Protein 4M1P (pdb70)

Stru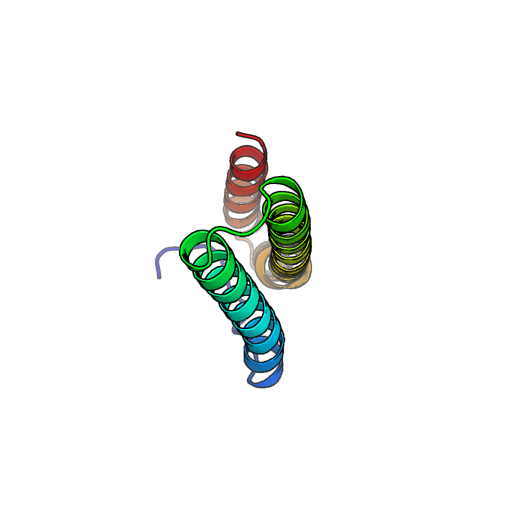cture (mmCIF, N/CA/C/O backbone):
data_4M1P
#
_entry.id   4M1P
#
_cell.length_a   89.204
_cell.length_b   89.204
_cell.length_c   57.985
_cell.angle_alpha   90.00
_cell.angle_beta   90.00
_cell.angle_gamma   120.00
#
_symmetry.space_group_name_H-M   'P 6 2 2'
#
loop_
_entity.id
_entity.type
_entity.pdbx_description
1 polymer 'Copper-sensitive operon repressor (CsoR)'
2 non-polymer 'COPPER (I) ION'
3 non-polymer 'SODIUM ION'
4 water water
#
loop_
_atom_site.group_PDB
_atom_site.id
_atom_site.type_symbol
_atom_site.label_atom_id
_atom_site.label_alt_id
_atom_site.label_comp_id
_atom_site.label_asym_id
_atom_site.label_entity_id
_atom_site.label_seq_id
_atom_site.pdbx_PDB_ins_code
_atom_site.Cartn_x
_atom_site.Cartn_y
_atom_site.Cartn_z
_atom_site.occupancy
_atom_site.B_iso_or_equiv
_atom_site.auth_seq_id
_atom_site.auth_comp_id
_atom_site.auth_asym_id
_atom_site.auth_atom_id
_atom_site.pdbx_PDB_model_num
ATOM 1 N N . VAL A 1 9 ? -26.080 65.030 77.249 1.00 123.84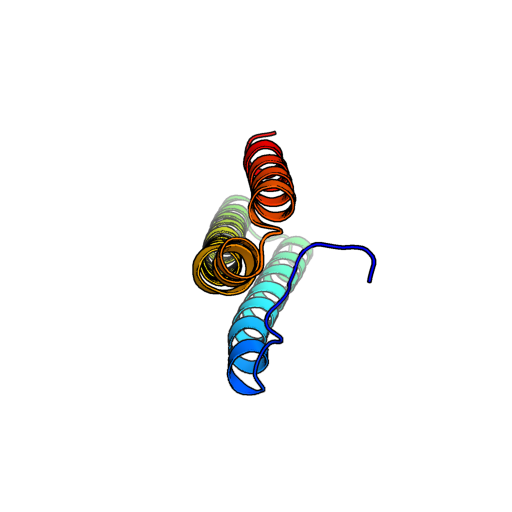 10 VAL A N 1
ATOM 2 C CA . VAL A 1 9 ? -26.862 64.768 76.045 1.00 120.07 10 VAL A CA 1
ATOM 3 C C . VAL A 1 9 ? -26.015 65.009 74.792 1.00 117.45 10 VAL A C 1
ATOM 4 O O . VAL A 1 9 ? -25.160 64.187 74.465 1.00 117.75 10 VAL A O 1
ATOM 8 N N . LEU A 1 10 ? -26.244 66.132 74.108 1.00 114.53 11 LEU A N 1
ATOM 9 C CA . LEU A 1 10 ? -25.540 66.466 72.864 1.00 110.09 11 LEU A CA 1
ATOM 10 C C . LEU A 1 10 ? -25.709 65.387 71.780 1.00 106.60 11 LEU A C 1
ATOM 11 O O . LEU A 1 10 ? -24.736 64.934 71.173 1.00 110.01 11 LEU A O 1
ATOM 16 N N . HIS A 1 11 ? -26.949 64.972 71.538 1.00 97.67 12 HIS A N 1
ATOM 17 C CA . HIS A 1 11 ? -27.217 63.960 70.517 1.00 84.20 12 HIS A CA 1
ATOM 18 C C . HIS A 1 11 ? -28.586 64.164 69.885 1.00 78.64 12 HIS A C 1
ATOM 19 O O . HIS A 1 11 ? -29.344 65.039 70.306 1.00 81.75 12 HIS A O 1
ATOM 26 N N . GLY A 1 12 ? -28.902 63.350 68.880 1.00 70.36 13 GLY A N 1
ATOM 27 C CA . GLY A 1 12 ? -30.191 63.425 68.212 1.00 67.73 13 GLY A CA 1
ATOM 28 C C . GLY A 1 12 ? -31.375 63.206 69.141 1.00 66.25 13 GLY A C 1
ATOM 29 O O . GLY A 1 12 ? -31.207 62.782 70.281 1.00 63.67 13 GLY A O 1
ATOM 30 N N . THR A 1 13 ? -32.575 63.502 68.649 1.00 67.62 14 THR A N 1
ATOM 31 C CA . THR A 1 13 ? -33.803 63.317 69.419 1.00 66.05 14 THR A CA 1
ATOM 32 C C . THR A 1 13 ? -33.934 61.882 69.922 1.00 64.67 14 THR A C 1
ATOM 33 O O . THR A 1 13 ? -33.633 60.935 69.189 1.00 63.29 14 THR A O 1
ATOM 37 N N . MET A 1 14 ? -34.385 61.715 71.164 1.00 63.01 15 MET A N 1
ATOM 38 C CA . MET A 1 14 ? -34.671 60.378 71.683 1.00 60.67 15 MET A CA 1
ATOM 39 C C . MET A 1 14 ? -36.028 60.298 72.385 1.00 62.91 15 MET A C 1
ATOM 40 O O . MET A 1 14 ? -36.359 61.141 73.218 1.00 63.74 15 MET A O 1
ATOM 45 N N . ILE A 1 15 ? -36.814 59.284 72.037 1.00 64.47 16 ILE A N 1
ATOM 46 C CA . ILE A 1 15 ? -38.007 58.953 72.806 1.00 67.14 16 ILE A CA 1
ATOM 47 C C . ILE A 1 15 ? -37.565 58.023 73.932 1.00 67.41 16 ILE A C 1
ATOM 48 O O . ILE A 1 15 ? -37.028 56.948 73.669 1.00 65.26 16 ILE A O 1
ATOM 53 N N . PRO A 1 16 ? -37.783 58.434 75.191 1.00 70.38 17 PRO A N 1
ATOM 54 C CA . PRO A 1 16 ? -37.314 57.658 76.349 1.00 72.00 17 PRO A CA 1
ATOM 55 C C . PRO A 1 16 ? -37.982 56.287 76.426 1.00 76.29 17 PRO A C 1
ATOM 56 O O . PR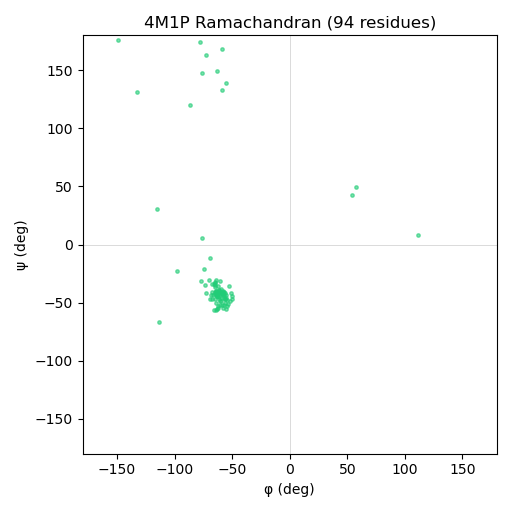O A 1 16 ? -39.127 56.151 75.999 1.00 79.61 17 PRO A O 1
ATOM 60 N N . ARG A 1 17 ? -37.282 55.291 76.962 1.00 75.30 18 ARG A N 1
ATOM 61 C CA . ARG A 1 17 ? -37.849 53.951 77.090 1.00 74.64 18 ARG A CA 1
ATOM 62 C C . ARG A 1 17 ? -38.837 53.858 78.239 1.00 80.64 18 ARG A C 1
ATOM 63 O O . ARG A 1 17 ? -38.686 54.534 79.256 1.00 85.33 18 ARG A O 1
ATOM 71 N N . THR A 1 18 ? -39.846 53.010 78.065 1.00 82.65 19 THR A N 1
ATOM 72 C CA . THR A 1 18 ? -40.847 52.757 79.096 1.00 83.45 19 THR A CA 1
ATOM 73 C C . THR A 1 18 ? -40.277 51.823 80.157 1.00 84.55 19 THR A C 1
ATOM 74 O O . THR A 1 18 ? -39.166 51.318 80.003 1.00 85.10 19 THR A O 1
ATOM 78 N N . LYS A 1 19 ? -41.029 51.596 81.233 1.00 85.13 20 LYS A N 1
ATOM 79 C CA . LYS A 1 19 ? -40.661 50.569 82.201 1.00 80.76 20 LYS A CA 1
ATOM 80 C C . LYS A 1 19 ? -40.687 49.231 81.477 1.00 79.53 20 LYS A C 1
ATOM 81 O O . LYS A 1 19 ? -39.863 48.350 81.722 1.00 75.41 20 LYS A O 1
ATOM 83 N N . GLU A 1 20 ? -41.635 49.113 80.556 1.00 87.35 21 GLU A N 1
ATOM 84 C CA . GLU A 1 20 ? -41.845 47.912 79.760 1.00 97.62 21 GLU A CA 1
ATOM 85 C C . GLU A 1 20 ? -40.657 47.599 78.841 1.00 97.58 21 GLU A C 1
ATOM 86 O O . GLU A 1 20 ? -40.093 46.502 78.898 1.00 99.18 21 GLU A O 1
ATOM 92 N N . GLU A 1 21 ? -40.288 48.564 77.999 1.00 92.79 22 GLU A N 1
ATOM 93 C CA . GLU A 1 21 ? -39.180 48.400 77.058 1.00 86.59 22 GLU A CA 1
ATOM 94 C C . GLU A 1 21 ? -37.884 48.016 77.759 1.00 82.64 22 GLU A C 1
ATOM 95 O O . GLU A 1 21 ? -37.181 47.104 77.322 1.00 82.46 22 GLU A O 1
ATOM 101 N N . ILE A 1 22 ? -37.569 48.728 78.836 1.00 78.97 23 ILE A N 1
ATOM 102 C CA . ILE A 1 22 ? -36.366 48.452 79.608 1.00 79.90 23 ILE A CA 1
ATOM 103 C C . ILE A 1 22 ? -36.394 47.025 80.153 1.00 87.73 23 ILE A C 1
ATOM 104 O O . ILE A 1 22 ? -35.411 46.293 80.034 1.00 87.38 23 ILE A O 1
ATOM 109 N N . GLU A 1 23 ? -37.532 46.632 80.721 1.00 93.25 24 GLU A N 1
ATOM 110 C CA . GLU A 1 23 ? -37.716 45.285 81.262 1.00 97.36 24 GLU A CA 1
ATOM 111 C C . GLU A 1 23 ? -37.463 44.187 80.226 1.00 96.83 24 GLU A C 1
ATOM 112 O O . GLU A 1 23 ? -36.754 43.220 80.505 1.00 99.39 24 GLU A O 1
ATOM 118 N N . ASN A 1 24 ? -38.040 44.341 79.036 1.00 93.87 25 ASN A N 1
ATOM 119 C CA . ASN A 1 24 ? -37.934 43.323 77.991 1.00 92.25 25 ASN A CA 1
ATOM 120 C C . ASN A 1 24 ? -36.511 43.146 77.480 1.00 86.63 25 ASN A C 1
ATOM 121 O O . ASN A 1 24 ? -35.972 42.038 77.492 1.00 89.02 25 ASN A O 1
ATOM 126 N N . ILE A 1 25 ? -35.920 44.243 77.018 1.00 79.42 26 ILE A N 1
ATOM 127 C CA . ILE A 1 25 ? -34.523 44.263 76.610 1.00 75.14 26 ILE A CA 1
ATOM 128 C C . ILE A 1 25 ? -33.649 43.648 77.691 1.00 75.86 26 ILE A C 1
ATOM 129 O O . ILE A 1 25 ? -32.765 42.844 77.402 1.00 77.98 26 ILE A O 1
ATOM 134 N N . MET A 1 26 ? -33.917 44.025 78.938 1.00 76.49 27 MET A N 1
ATOM 135 C CA . MET A 1 26 ? -33.121 43.585 80.079 1.00 75.50 27 MET A CA 1
ATOM 136 C C . MET A 1 26 ? -33.073 42.065 80.213 1.00 73.13 27 MET A C 1
ATOM 137 O O . MET A 1 26 ? -32.015 41.489 80.481 1.00 69.25 27 MET A O 1
ATOM 142 N N . LYS A 1 27 ? -34.223 41.423 80.040 1.00 74.55 28 LYS A N 1
ATOM 143 C CA . LYS A 1 27 ? -34.292 39.972 80.113 1.00 76.52 28 LYS A CA 1
ATOM 144 C C . LYS A 1 27 ? -33.386 39.382 79.044 1.00 72.58 28 LYS A C 1
ATOM 145 O O . LYS A 1 27 ? -32.569 38.498 79.318 1.00 75.10 28 LYS A O 1
ATOM 147 N N . ARG A 1 28 ? -33.527 39.904 77.830 1.00 68.47 29 ARG A N 1
ATOM 148 C CA . ARG A 1 28 ? -32.732 39.467 76.687 1.00 62.26 29 ARG A CA 1
ATOM 149 C C . ARG A 1 28 ? -31.230 39.599 76.930 1.00 61.57 29 ARG A C 1
ATOM 150 O O . ARG A 1 28 ? -30.460 38.714 76.569 1.00 66.41 29 ARG A O 1
ATOM 158 N N . LEU A 1 29 ? -30.817 40.691 77.564 1.00 61.18 30 LEU A N 1
ATOM 159 C CA . LEU A 1 29 ? -29.412 40.882 77.910 1.00 59.72 30 LEU A CA 1
ATOM 160 C C . LEU A 1 29 ? -28.994 39.990 79.083 1.00 65.54 30 LEU A C 1
ATOM 161 O O . LEU A 1 29 ? -27.856 39.511 79.132 1.00 65.75 30 LEU A O 1
ATOM 166 N N . LYS A 1 30 ? -29.906 39.770 80.030 1.00 66.49 31 LYS A N 1
ATOM 167 C CA . LYS A 1 30 ? -29.640 38.839 81.120 1.00 68.07 31 LYS A CA 1
ATOM 168 C C . LYS A 1 30 ? -29.426 37.433 80.561 1.00 64.98 31 LYS A C 1
ATOM 169 O O . LYS A 1 30 ? -28.410 36.796 80.846 1.00 63.82 31 LYS A O 1
ATOM 175 N N . ARG A 1 31 ? -30.379 36.957 79.760 1.00 60.56 32 ARG A N 1
ATOM 176 C CA . ARG A 1 31 ? -30.259 35.645 79.131 1.00 62.23 32 ARG A CA 1
ATOM 177 C C . ARG A 1 31 ? -28.918 35.550 78.410 1.00 64.11 32 ARG A C 1
ATOM 178 O O . ARG A 1 31 ? -28.165 34.590 78.595 1.00 63.89 32 ARG A O 1
ATOM 180 N N . ILE A 1 32 ? -28.609 36.573 77.618 1.00 62.77 33 ILE A N 1
ATOM 181 C CA . ILE A 1 32 ? -27.322 36.643 76.940 1.00 58.49 33 ILE A CA 1
ATOM 182 C C . ILE A 1 32 ? -26.150 36.632 77.932 1.00 61.24 33 ILE A C 1
ATOM 183 O O . ILE A 1 32 ? -25.164 35.929 77.706 1.00 63.05 33 ILE A O 1
ATOM 188 N N . GLU A 1 33 ? -26.262 37.386 79.029 1.00 59.59 34 GLU A N 1
ATOM 189 C CA . GLU A 1 33 ? -25.235 37.368 80.077 1.00 60.52 34 GLU A CA 1
ATOM 190 C C . GLU A 1 33 ? -25.048 35.945 80.600 1.00 64.23 34 GLU A C 1
ATOM 191 O O . GLU A 1 33 ? -23.918 35.480 80.791 1.00 69.66 34 GLU A O 1
ATOM 197 N N . GLY A 1 34 ? -26.163 35.254 80.825 1.00 62.07 35 GLY A N 1
ATOM 198 C CA . GLY A 1 34 ? -26.117 33.875 81.279 1.00 65.99 35 GLY A CA 1
ATOM 199 C C . GLY A 1 34 ? -25.358 33.000 80.299 1.00 63.52 35 GLY A C 1
ATOM 200 O O . GLY A 1 34 ? -24.425 32.285 80.688 1.00 60.77 35 GLY A O 1
ATOM 201 N N . GLN A 1 35 ? -25.761 33.070 79.029 1.00 56.70 36 GLN A N 1
ATOM 202 C CA . GLN A 1 35 ? -25.099 32.339 77.960 1.00 54.23 36 GLN A CA 1
ATOM 203 C C . GLN A 1 35 ? -23.597 32.578 78.015 1.00 57.27 36 GLN A C 1
ATOM 204 O O . GLN A 1 35 ? -22.807 31.632 77.966 1.00 64.90 36 GLN A O 1
ATOM 210 N N . VAL A 1 36 ? -23.206 33.842 78.151 1.00 53.43 37 VAL A N 1
ATOM 211 C CA . VAL A 1 36 ? -21.791 34.199 78.233 1.00 56.22 37 VAL A CA 1
ATOM 212 C C . VAL A 1 36 ? -21.073 33.527 79.416 1.00 61.50 37 VAL A C 1
ATOM 213 O O . VAL A 1 36 ? -19.943 33.045 79.276 1.00 67.31 37 VAL A O 1
ATOM 217 N N . ARG A 1 37 ? -21.721 33.475 80.574 1.00 60.20 38 ARG A N 1
ATOM 218 C CA . ARG A 1 37 ? -21.110 32.800 81.718 1.00 61.25 38 ARG A CA 1
ATOM 219 C C . ARG A 1 37 ? -21.217 31.287 81.574 1.00 59.46 38 ARG A C 1
ATOM 220 O O . ARG A 1 37 ? -20.345 30.548 82.034 1.00 61.95 38 ARG A O 1
ATOM 228 N N . GLY A 1 38 ? -22.284 30.827 80.929 1.00 58.04 39 GLY A N 1
ATOM 229 C CA . GLY A 1 38 ? -22.394 29.420 80.598 1.00 59.69 39 GLY A CA 1
ATOM 230 C C . GLY A 1 38 ? -21.164 29.015 79.808 1.00 62.56 39 GLY A C 1
ATOM 231 O O . GLY A 1 38 ? -20.533 27.997 80.099 1.00 66.61 39 GLY A O 1
ATOM 232 N N . VAL A 1 39 ? -20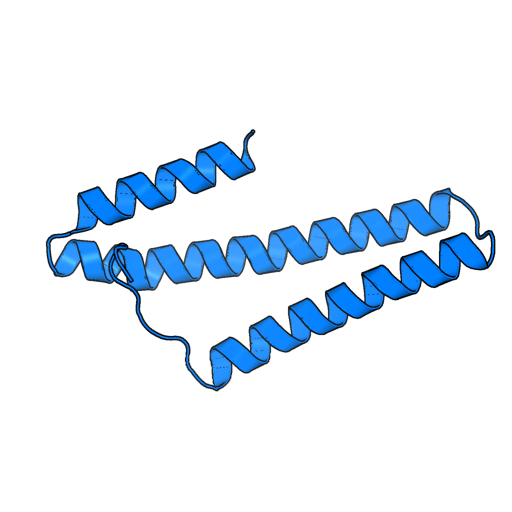.812 29.840 78.823 1.00 59.27 40 VAL A N 1
ATOM 233 C CA . VAL A 1 39 ? -19.661 29.581 77.967 1.00 56.95 40 VAL A CA 1
ATOM 234 C C . VAL A 1 39 ? -18.388 29.611 78.798 1.00 57.58 40 VAL A C 1
ATOM 235 O O . VAL A 1 39 ? -17.492 28.784 78.612 1.00 62.16 40 VAL A O 1
ATOM 239 N N . GLN A 1 40 ? -18.329 30.558 79.728 1.00 58.36 41 GLN A N 1
ATOM 240 C CA . GLN A 1 40 ? -17.250 30.618 80.704 1.00 64.36 41 GLN A CA 1
ATOM 241 C C . GLN A 1 40 ? -17.093 29.295 81.461 1.00 65.34 41 GLN A C 1
ATOM 242 O O . GLN A 1 40 ? -15.995 28.744 81.530 1.00 66.54 41 GLN A O 1
ATOM 248 N N . LYS A 1 41 ? -18.189 28.780 82.013 1.00 66.56 42 LYS A N 1
ATOM 249 C CA . LYS A 1 41 ? -18.137 27.515 82.745 1.00 69.61 42 LYS A CA 1
ATOM 250 C C . LYS A 1 41 ? -17.688 26.375 81.836 1.00 70.95 42 LYS A C 1
ATOM 251 O O . LYS A 1 41 ? -16.897 25.523 82.250 1.00 75.57 42 LYS A O 1
ATOM 253 N N . MET A 1 42 ? -18.185 26.374 80.600 1.00 65.30 43 MET A N 1
ATOM 254 C CA . MET A 1 42 ? -17.809 25.368 79.607 1.00 63.75 43 MET A CA 1
ATOM 255 C C . MET A 1 42 ? -16.302 25.336 79.372 1.00 65.80 43 MET A C 1
ATOM 256 O O . MET A 1 42 ? -15.696 24.264 79.346 1.00 66.86 43 MET A O 1
ATOM 261 N N . VAL A 1 43 ? -15.701 26.512 79.206 1.00 63.52 44 VAL A N 1
ATOM 262 C CA . VAL A 1 43 ? -14.264 26.615 78.973 1.00 67.15 44 VAL A CA 1
ATOM 263 C C . VAL A 1 43 ? -13.491 26.105 80.185 1.00 80.86 44 VAL A C 1
ATOM 264 O O . VAL A 1 43 ? -12.498 25.384 80.045 1.00 85.76 44 VAL A O 1
ATOM 268 N N . GLU A 1 44 ? -13.957 26.481 81.374 1.00 86.01 45 GLU A N 1
ATOM 269 C CA . GLU A 1 44 ? -13.330 26.053 82.623 1.00 91.63 45 GLU A CA 1
ATOM 270 C C . GLU A 1 44 ? -13.414 24.539 82.796 1.00 93.76 45 GLU A C 1
ATOM 271 O O . GLU A 1 44 ? -12.446 23.892 83.201 1.00 99.52 45 GLU A O 1
ATOM 277 N N . ASP A 1 45 ? -14.574 23.975 82.478 1.00 86.00 46 ASP A N 1
ATOM 278 C CA . ASP A 1 45 ? -14.786 22.542 82.618 1.00 75.34 46 ASP A CA 1
ATOM 279 C C . ASP A 1 45 ? -14.094 21.784 81.494 1.00 69.52 46 ASP A C 1
ATOM 280 O O . ASP A 1 45 ? -14.229 20.567 81.381 1.00 68.06 46 ASP A O 1
ATOM 285 N N . ASN A 1 46 ? -13.347 22.518 80.673 1.00 74.67 47 ASN A N 1
ATOM 286 C CA . ASN A 1 46 ? -12.643 21.953 79.525 1.00 79.97 47 ASN A CA 1
ATOM 287 C C . ASN A 1 46 ? -13.572 21.174 78.583 1.00 72.67 47 ASN A C 1
ATOM 288 O O . ASN A 1 46 ? -13.226 20.095 78.107 1.00 71.58 47 ASN A O 1
ATOM 293 N N . ARG A 1 47 ? -14.753 21.727 78.321 1.00 65.78 48 ARG A N 1
ATOM 294 C CA . ARG A 1 47 ? -15.716 21.072 77.445 1.00 62.55 48 ARG A CA 1
ATOM 295 C C . ARG A 1 47 ? -15.283 21.145 75.983 1.00 57.36 48 ARG A C 1
ATOM 296 O O . ARG A 1 47 ? -14.400 21.932 75.628 1.00 57.88 48 ARG A O 1
ATOM 304 N N . TYR A 1 48 ? -15.892 20.300 75.154 1.00 52.01 49 TYR A N 1
ATOM 305 C CA . TYR A 1 48 ? -15.533 20.170 73.744 1.00 50.48 49 TYR A CA 1
ATOM 306 C C . TYR A 1 48 ? -15.679 21.486 72.992 1.00 48.58 49 TYR A C 1
ATOM 307 O O . TYR A 1 48 ? -16.701 22.168 73.122 1.00 45.65 49 TYR A O 1
ATOM 316 N N . CYS A 1 49 ? -14.657 21.830 72.205 1.00 50.32 50 CYS A N 1
ATOM 317 C CA . CYS A 1 49 ? -14.628 23.082 71.446 1.00 49.34 50 CYS A CA 1
ATOM 318 C C . CYS A 1 49 ? -15.872 23.293 70.580 1.00 48.74 50 CYS A C 1
ATOM 319 O O . CYS A 1 49 ? -16.330 24.422 70.419 1.00 46.89 50 CYS A O 1
ATOM 322 N N . ILE A 1 50 ? -16.408 22.209 70.022 1.00 51.64 51 ILE A N 1
ATOM 323 C CA . ILE A 1 50 ? -17.572 22.298 69.147 1.00 48.17 51 ILE A CA 1
ATOM 324 C C . ILE A 1 50 ? -18.805 22.737 69.937 1.00 51.72 51 ILE A C 1
ATOM 325 O O . ILE A 1 50 ? -19.538 23.636 69.509 1.00 57.87 51 ILE A O 1
ATOM 330 N N . ASP A 1 51 ? -19.022 22.106 71.089 1.00 51.40 52 ASP A N 1
ATOM 331 C CA . ASP A 1 51 ? -20.120 22.475 71.976 1.00 49.93 52 ASP A CA 1
ATOM 332 C C . ASP A 1 51 ? -20.052 23.959 72.327 1.00 51.37 52 ASP A C 1
ATOM 333 O O . ASP A 1 51 ? -21.063 24.665 72.318 1.00 56.52 52 ASP A O 1
ATOM 338 N N . ILE A 1 52 ? -18.850 24.428 72.627 1.00 48.33 53 ILE A N 1
ATOM 339 C CA . ILE A 1 52 ? -18.645 25.829 72.963 1.00 51.43 53 ILE A CA 1
ATOM 340 C C . ILE A 1 52 ? -18.982 26.742 71.780 1.00 52.74 53 ILE A C 1
ATOM 341 O O . ILE A 1 52 ? -19.655 27.761 71.944 1.00 52.93 53 ILE A O 1
ATOM 346 N N . LEU A 1 53 ? -18.538 26.357 70.587 1.00 53.62 54 LEU A N 1
ATOM 347 C CA . LEU A 1 53 ? -18.787 27.153 69.388 1.00 49.76 54 LEU A CA 1
ATOM 348 C C . LEU A 1 53 ? -20.281 27.255 69.086 1.00 46.85 54 LEU A C 1
ATOM 349 O O . LEU A 1 53 ? -20.778 28.324 68.719 1.00 39.94 54 LEU A O 1
ATOM 354 N N . VAL A 1 54 ? -20.994 26.148 69.259 1.00 51.15 55 VAL A N 1
ATOM 355 C CA . VAL A 1 54 ? -22.445 26.157 69.118 1.00 52.89 55 VAL A CA 1
ATOM 356 C C . VAL A 1 54 ? -23.069 27.224 70.027 1.00 55.46 55 VAL A C 1
ATOM 357 O O . VAL A 1 54 ? -23.885 28.028 69.573 1.00 55.78 55 VAL A O 1
ATOM 361 N N . GLN A 1 55 ? -22.660 27.252 71.294 1.00 53.24 56 GLN A N 1
ATOM 362 C CA . GLN A 1 55 ? -23.183 28.249 72.229 1.00 54.76 56 GLN A CA 1
ATOM 363 C C . GLN A 1 55 ? -22.783 29.660 71.847 1.00 51.20 56 GLN A C 1
ATOM 364 O O . GLN A 1 55 ? -23.563 30.594 72.019 1.00 53.15 56 GLN A O 1
ATOM 370 N N . ILE A 1 56 ? -21.570 29.821 71.336 1.00 45.58 57 ILE A N 1
ATOM 371 C CA . ILE A 1 56 ? -21.154 31.132 70.861 1.00 47.32 57 ILE A CA 1
ATOM 372 C C . ILE A 1 56 ? -22.025 31.561 69.687 1.00 50.79 57 ILE A C 1
ATOM 373 O O . ILE A 1 56 ? -22.425 32.720 69.592 1.00 54.88 57 ILE A O 1
ATOM 378 N N . SER A 1 57 ? -22.335 30.619 68.805 1.00 49.74 58 SER A N 1
ATOM 379 C CA . SER A 1 57 ? -23.209 30.911 67.682 1.00 51.77 58 SER A CA 1
ATOM 380 C C . SER A 1 57 ? -24.576 31.359 68.183 1.00 52.78 58 SER A C 1
ATOM 381 O O . SER A 1 57 ? -25.170 32.300 67.648 1.00 53.14 58 SER A O 1
ATOM 384 N N . ALA A 1 58 ? -25.065 30.685 69.221 1.00 48.70 59 ALA A N 1
ATOM 385 C CA . ALA A 1 58 ? -26.313 31.076 69.861 1.00 46.77 59 ALA A CA 1
ATOM 386 C C . ALA A 1 58 ? -26.235 32.527 70.335 1.00 51.70 59 ALA A C 1
ATOM 387 O O . ALA A 1 58 ? -27.103 33.334 70.006 1.00 54.46 59 ALA A O 1
ATOM 389 N N . ILE A 1 59 ? -25.188 32.852 71.093 1.00 48.84 60 ILE A N 1
ATOM 390 C CA . ILE A 1 59 ? -25.013 34.203 71.622 1.00 47.38 60 ILE A CA 1
ATOM 391 C C . ILE A 1 59 ? -25.026 35.280 70.536 1.00 47.53 60 ILE A C 1
ATOM 392 O O . ILE A 1 59 ? -25.817 36.218 70.615 1.00 53.60 60 ILE A O 1
ATOM 397 N N . GLN A 1 60 ? -24.160 35.146 69.534 1.00 47.27 61 GLN A N 1
ATOM 398 C CA . GLN A 1 60 ? -24.133 36.075 68.399 1.00 49.58 61 GLN A CA 1
ATOM 399 C C . GLN A 1 60 ? -25.519 36.255 67.776 1.00 48.09 61 GLN A C 1
ATOM 400 O O . GLN A 1 60 ? -25.920 37.365 67.429 1.00 49.96 61 GLN A O 1
ATOM 406 N N . ALA A 1 61 ? -26.242 35.152 67.644 1.00 48.72 62 ALA A N 1
ATOM 407 C CA . ALA A 1 61 ? -27.607 35.183 67.139 1.00 47.99 62 ALA A CA 1
ATOM 408 C C . ALA A 1 61 ? -28.506 36.037 68.031 1.00 50.36 62 ALA A C 1
ATOM 409 O O . ALA A 1 61 ? -29.252 36.881 67.540 1.00 54.54 62 ALA A O 1
ATOM 411 N N . ALA A 1 62 ? -28.442 35.807 69.338 1.00 46.44 63 ALA A N 1
ATOM 412 C CA . ALA A 1 62 ? -29.269 36.558 70.277 1.00 51.07 63 ALA A CA 1
ATOM 413 C C . ALA A 1 62 ? -28.911 38.046 70.278 1.00 56.65 63 ALA A C 1
ATOM 414 O O . ALA A 1 62 ? -29.771 38.890 70.523 1.00 61.35 63 ALA A O 1
ATOM 416 N N . LEU A 1 63 ? -27.644 38.358 70.008 1.00 52.50 64 LEU A N 1
ATOM 417 C CA . LEU A 1 63 ? -27.185 39.741 69.960 1.00 54.41 64 LEU A CA 1
ATOM 418 C C . LEU A 1 63 ? -27.672 40.477 68.717 1.00 53.05 64 LEU A C 1
ATOM 419 O O . LEU A 1 63 ? -28.050 41.648 68.798 1.00 52.85 64 LEU A O 1
ATOM 424 N N . ARG A 1 64 ? -27.641 39.798 67.572 1.00 49.52 65 ARG A N 1
ATOM 425 C CA . ARG A 1 64 ? -28.197 40.358 66.345 1.00 51.76 65 ARG A CA 1
ATOM 426 C C . ARG A 1 64 ? -29.670 40.691 66.551 1.00 58.34 65 ARG A C 1
ATOM 427 O O . ARG A 1 64 ? -30.156 41.732 66.100 1.00 60.15 65 ARG A O 1
ATOM 435 N N . GLN A 1 65 ? -30.370 39.804 67.251 1.00 60.87 66 GLN A N 1
ATOM 436 C CA . GLN A 1 65 ? -31.795 39.964 67.498 1.00 61.81 66 GLN A CA 1
ATOM 437 C C . GLN A 1 65 ? -32.060 41.217 68.330 1.00 56.52 66 GLN A C 1
ATOM 438 O O . GLN A 1 65 ? -32.826 42.087 67.923 1.00 60.29 66 GLN A O 1
ATOM 444 N N . VAL A 1 66 ? -31.421 41.321 69.487 1.00 44.47 67 VAL A N 1
ATOM 445 C CA . VAL A 1 66 ? -31.640 42.491 70.325 1.00 49.19 67 VAL A CA 1
ATOM 446 C C . VAL A 1 66 ? -31.125 43.768 69.644 1.00 49.41 67 VAL A C 1
ATOM 447 O O . VAL A 1 66 ? -31.729 44.828 69.768 1.00 53.64 67 VAL A O 1
ATOM 451 N N . GLY A 1 67 ? -30.034 43.655 68.893 1.00 47.84 68 GLY A N 1
ATOM 452 C CA . GLY A 1 67 ? -29.483 44.794 68.178 1.00 46.50 68 GLY A CA 1
ATOM 453 C C . GLY A 1 67 ? -30.412 45.325 67.098 1.00 47.82 68 GLY A C 1
ATOM 454 O O . GLY A 1 67 ? -30.632 46.538 66.985 1.00 48.39 68 GLY A O 1
ATOM 455 N N . MET A 1 68 ? -30.956 44.416 66.296 1.00 48.23 69 MET A N 1
ATOM 456 C CA . MET A 1 68 ? -31.908 44.792 65.261 1.00 47.98 69 MET A CA 1
ATOM 457 C C . MET A 1 68 ? -33.136 45.434 65.893 1.00 49.39 69 MET A C 1
ATOM 458 O O . MET A 1 68 ? -33.676 46.410 65.372 1.00 53.28 69 MET A O 1
ATOM 463 N N . GLN A 1 69 ? -33.564 44.894 67.029 1.00 47.33 70 GLN A N 1
ATOM 464 C CA . GLN A 1 69 ? -34.744 45.404 67.702 1.00 46.46 70 GLN A CA 1
ATOM 465 C C . GLN A 1 69 ? -34.522 46.851 68.106 1.00 52.54 70 GLN A C 1
ATOM 466 O O . GLN A 1 69 ? -35.389 47.701 67.902 1.00 55.39 70 GLN A O 1
ATOM 468 N N . LEU A 1 70 ? -33.348 47.131 68.663 1.00 53.05 71 LEU A N 1
ATOM 469 C CA . LEU A 1 70 ? -33.020 48.480 69.099 1.00 50.33 71 LEU A CA 1
ATOM 470 C C . LEU A 1 70 ? -32.887 49.394 67.895 1.00 48.28 71 LEU A C 1
ATOM 471 O O . LEU A 1 70 ? -33.236 50.571 67.955 1.00 48.65 71 LEU A O 1
ATOM 476 N N . LEU A 1 71 ? -32.387 48.843 66.796 1.00 47.67 72 LEU A N 1
ATOM 477 C CA . LEU A 1 71 ? -32.216 49.615 65.575 1.00 46.80 72 LEU A CA 1
ATOM 478 C C . LEU A 1 71 ? -33.572 50.074 65.052 1.00 45.95 72 LEU A C 1
ATOM 479 O O . LEU A 1 71 ? -33.774 51.260 64.763 1.00 44.25 72 LEU A O 1
ATOM 484 N N . GLU A 1 72 ? -34.498 49.124 64.942 1.00 45.56 73 GLU A N 1
ATOM 485 C CA . GLU A 1 72 ? -35.835 49.411 64.445 1.00 50.08 73 GLU A CA 1
ATOM 486 C C . GLU A 1 72 ? -36.555 50.383 65.368 1.00 48.44 73 GLU A C 1
ATOM 487 O O . GLU A 1 72 ? -37.188 51.332 64.909 1.00 52.25 73 GLU A O 1
ATOM 493 N N . ARG A 1 73 ? -36.452 50.143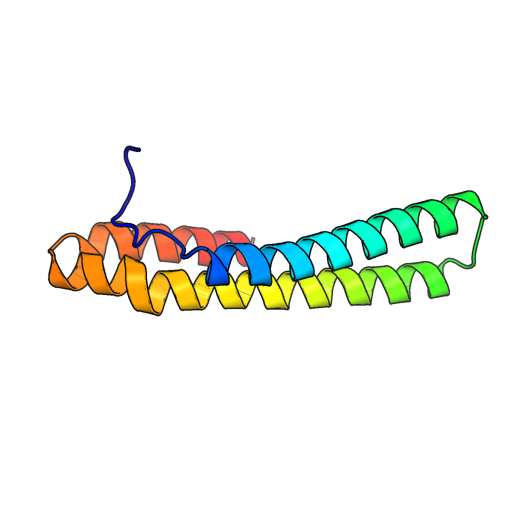 66.668 1.00 41.68 74 ARG A N 1
ATOM 494 C CA . ARG A 1 73 ? -37.083 51.013 67.643 1.00 45.13 74 ARG A CA 1
ATOM 495 C C . ARG A 1 73 ? -36.588 52.440 67.441 1.00 50.41 74 ARG A C 1
ATOM 496 O O . ARG A 1 73 ? -37.390 53.368 67.328 1.00 53.99 74 ARG A O 1
ATOM 504 N N . HIS A 1 74 ? -35.272 52.611 67.369 1.00 48.93 75 HIS A N 1
ATOM 505 C CA . HIS A 1 74 ? -34.694 53.946 67.239 1.00 49.19 75 HIS A CA 1
ATOM 506 C C . HIS A 1 74 ? -35.169 54.629 65.958 1.00 52.70 75 HIS A C 1
ATOM 507 O O . HIS A 1 74 ? -35.514 55.810 65.966 1.00 56.53 75 HIS A O 1
ATOM 514 N N . ALA A 1 75 ? -35.198 53.879 64.862 1.00 52.27 76 ALA A N 1
ATOM 515 C CA . ALA A 1 75 ? -35.618 54.428 63.573 1.00 52.03 76 ALA A CA 1
ATOM 516 C C . ALA A 1 75 ? -37.112 54.759 63.528 1.00 54.83 76 ALA A C 1
ATOM 517 O O . ALA A 1 75 ? -37.498 55.835 63.073 1.00 54.31 76 ALA A O 1
ATOM 519 N N . ASN A 1 76 ? -37.944 53.827 63.993 1.00 61.23 77 ASN A N 1
ATOM 520 C CA . ASN A 1 76 ? -39.399 53.997 63.987 1.00 61.80 77 ASN A CA 1
ATOM 521 C C . ASN A 1 76 ? -39.895 55.126 64.877 1.00 59.99 77 ASN A C 1
ATOM 522 O O . ASN A 1 76 ? -40.913 55.743 64.587 1.00 66.43 77 ASN A O 1
ATOM 527 N N . HIS A 1 77 ? -39.195 55.380 65.975 1.00 55.89 78 HIS A N 1
ATOM 528 C CA . HIS 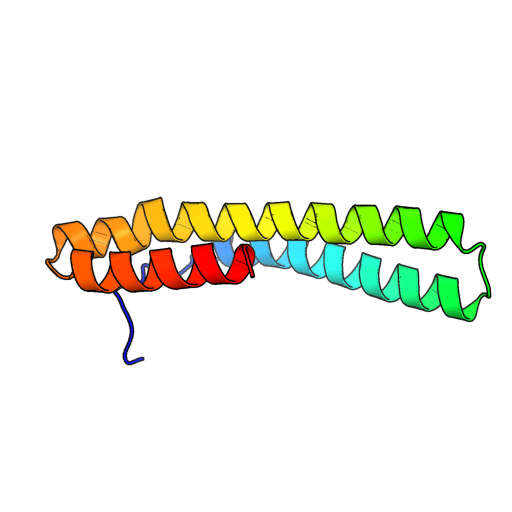A 1 77 ? -39.657 56.368 66.942 1.00 55.60 78 HIS A CA 1
ATOM 529 C C . HIS A 1 77 ? -38.763 57.594 67.034 1.00 56.73 78 HIS A C 1
ATOM 530 O O . HIS A 1 77 ? -39.176 58.697 66.669 1.00 62.19 78 HIS A O 1
ATOM 537 N N . CYS A 1 78 ? -37.541 57.404 67.517 1.00 54.21 79 CYS A N 1
ATOM 538 C CA . CYS A 1 78 ? -36.627 58.524 67.744 1.00 52.50 79 CYS A CA 1
ATOM 539 C C . CYS A 1 78 ? -36.269 59.287 66.459 1.00 52.79 79 CYS A C 1
ATOM 540 O O . CYS A 1 78 ? -36.448 60.503 66.388 1.00 50.35 79 CYS A O 1
ATOM 543 N N . VAL A 1 79 ? -35.766 58.579 65.450 1.00 51.33 80 VAL A N 1
ATOM 544 C CA . VAL A 1 79 ? -35.405 59.219 64.188 1.00 50.95 80 VAL A CA 1
ATOM 545 C C . VAL A 1 79 ? -36.644 59.793 63.488 1.00 56.85 80 VAL A C 1
ATOM 546 O O . VAL A 1 79 ? -36.610 60.901 62.939 1.00 56.76 80 VAL A O 1
ATOM 550 N N . ALA A 1 80 ? -37.745 59.047 63.528 1.00 55.87 81 ALA A N 1
ATOM 551 C CA . ALA A 1 80 ? -39.010 59.538 62.990 1.00 55.53 81 ALA A CA 1
ATOM 552 C C . ALA A 1 80 ? -39.450 60.845 63.667 1.00 58.03 81 ALA A C 1
ATOM 553 O O . ALA A 1 80 ? -39.936 61.760 62.999 1.00 61.04 81 ALA A O 1
ATOM 555 N N . LYS A 1 81 ? -39.282 60.933 64.986 1.00 54.57 82 LYS A N 1
ATOM 556 C CA . LYS A 1 81 ? -39.623 62.157 65.704 1.00 55.77 82 LYS A CA 1
ATOM 557 C C . LYS A 1 81 ? -38.757 63.327 65.233 1.00 54.45 82 LYS A C 1
ATOM 558 O O . LYS A 1 81 ? -39.259 64.428 64.994 1.00 54.99 82 LYS A O 1
ATOM 562 N N . ALA A 1 82 ? -37.459 63.081 65.086 1.00 48.55 83 ALA A N 1
ATOM 563 C CA . ALA A 1 82 ? -36.531 64.127 64.669 1.00 48.97 83 ALA A CA 1
ATOM 564 C C . ALA A 1 82 ? -36.881 64.663 63.282 1.00 48.65 83 ALA A C 1
ATOM 565 O O . ALA A 1 82 ? -36.767 65.860 63.016 1.00 49.74 83 ALA A O 1
ATOM 567 N N . ILE A 1 83 ? -37.291 63.761 62.401 1.00 46.96 84 ILE A N 1
ATOM 568 C CA . ILE A 1 83 ? -37.739 64.140 61.072 1.00 50.50 84 ILE A CA 1
ATOM 569 C C . ILE A 1 83 ? -38.944 65.068 61.153 1.00 52.70 84 ILE A C 1
ATOM 570 O O . ILE A 1 83 ? -39.036 66.047 60.412 1.00 57.10 84 ILE A O 1
ATOM 575 N N . ARG A 1 84 ? -39.866 64.759 62.056 1.00 54.23 85 ARG A N 1
ATOM 576 C CA . ARG A 1 84 ? -41.027 65.610 62.261 1.00 56.46 85 ARG A CA 1
ATOM 577 C C . ARG A 1 84 ? -40.603 66.934 62.872 1.00 63.88 85 ARG A C 1
ATOM 578 O O . ARG A 1 84 ? -41.070 67.989 62.454 1.00 70.94 85 ARG A O 1
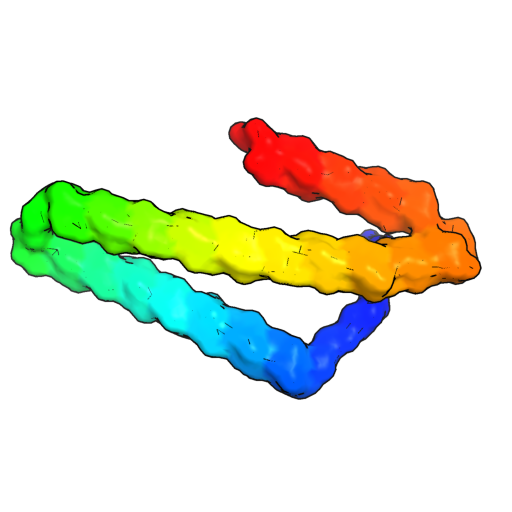ATOM 586 N N . GLU A 1 85 ? -39.707 66.873 63.853 1.00 66.04 86 GLU A N 1
ATOM 587 C CA . GLU A 1 85 ? -39.281 68.064 64.584 1.00 63.62 86 GLU A CA 1
ATOM 588 C C . GLU A 1 85 ? -38.337 68.958 63.784 1.00 57.51 86 GLU A C 1
ATOM 589 O O . GLU A 1 85 ? -38.204 70.141 64.083 1.00 58.69 86 GLU A O 1
ATOM 595 N N . GLY A 1 86 ? -37.678 68.397 62.775 1.00 54.67 87 GLY A N 1
ATOM 596 C CA . GLY A 1 86 ? -36.806 69.185 61.924 1.00 49.37 87 GLY A CA 1
ATOM 597 C C . GLY A 1 86 ? -35.332 68.871 62.079 1.00 49.82 87 GLY A C 1
ATOM 598 O O . GLY A 1 86 ? -34.493 69.571 61.517 1.00 50.90 87 GLY A O 1
ATOM 599 N N . SER A 1 87 ? -35.008 67.824 62.832 1.00 48.48 88 SER A N 1
ATOM 600 C CA . SER A 1 87 ? -33.615 67.431 63.003 1.00 53.36 88 SER A CA 1
ATOM 601 C C . SER A 1 87 ? -33.358 66.051 62.401 1.00 56.03 88 SER A C 1
ATOM 602 O O . SER A 1 87 ? -32.485 65.308 62.863 1.00 57.78 88 SER A O 1
ATOM 605 N N . GLY A 1 88 ? -34.115 65.726 61.356 1.00 59.18 89 GLY A N 1
ATOM 606 C CA . GLY A 1 88 ? -34.018 64.438 60.691 1.00 60.67 89 GLY A CA 1
ATOM 607 C C . GLY A 1 88 ? -32.666 64.126 60.068 1.00 57.17 89 GLY A C 1
ATOM 608 O O . GLY A 1 88 ? -32.136 63.027 60.254 1.00 55.35 89 GLY A O 1
ATOM 609 N N . GLU A 1 89 ? -32.103 65.076 59.325 1.00 53.04 90 GLU A N 1
ATOM 610 C CA . GLU A 1 89 ? -30.803 64.853 58.702 1.00 54.07 90 GLU A CA 1
ATOM 611 C C . GLU A 1 89 ? -29.723 64.565 59.748 1.00 52.19 90 GLU A C 1
ATOM 612 O O . GLU A 1 89 ? -28.855 63.720 59.535 1.00 53.85 90 GLU A O 1
ATOM 618 N N . GLN A 1 90 ? -29.793 65.257 60.881 1.00 51.73 91 GLN A N 1
ATOM 619 C CA . GLN A 1 90 ? -28.896 64.985 61.999 1.00 51.20 91 GLN A CA 1
ATOM 620 C C . GLN A 1 90 ? -29.043 63.528 62.422 1.00 51.38 91 GLN A C 1
ATOM 621 O O . GLN A 1 90 ? -28.061 62.781 62.463 1.00 51.74 91 GLN A O 1
ATOM 627 N N . SER A 1 91 ? -30.277 63.124 62.716 1.00 49.10 92 SER A N 1
ATOM 628 C CA . SER A 1 91 ? -30.558 61.760 63.155 1.00 50.83 92 SER A CA 1
ATOM 629 C C . SER A 1 91 ? -30.269 60.714 62.081 1.00 52.15 92 SER A C 1
ATOM 630 O O . SER A 1 91 ? -29.863 59.594 62.398 1.00 55.83 92 SER A O 1
ATOM 633 N N . LEU A 1 92 ? -30.478 61.076 60.818 1.00 46.19 93 LEU A N 1
ATOM 634 C CA . LEU A 1 92 ? -30.234 60.148 59.722 1.00 47.53 93 LEU A CA 1
ATOM 635 C C . LEU A 1 92 ? -28.742 59.839 59.587 1.00 51.38 93 LEU A C 1
ATOM 636 O O . LEU A 1 92 ? -28.356 58.691 59.353 1.00 54.60 93 LEU A O 1
ATOM 641 N N . ARG A 1 93 ? -27.910 60.865 59.736 1.00 49.62 94 ARG A N 1
ATOM 642 C CA . ARG A 1 93 ? -26.466 60.694 59.630 1.00 52.60 94 ARG A CA 1
ATOM 643 C C . ARG A 1 93 ? -25.935 59.793 60.750 1.00 57.24 94 ARG A C 1
ATOM 644 O O . ARG A 1 93 ? -25.091 58.924 60.501 1.00 61.72 94 ARG A O 1
ATOM 652 N N . GLU A 1 94 ? -26.434 59.997 61.971 1.00 52.21 95 GLU A N 1
ATOM 653 C CA . GLU A 1 94 ? -26.107 59.119 63.086 1.00 49.15 95 GLU A CA 1
ATOM 654 C C . GLU A 1 94 ? -26.444 57.687 62.693 1.00 50.05 95 GLU A C 1
ATOM 655 O O . GLU A 1 94 ? -25.601 56.801 62.785 1.00 54.88 95 GLU A O 1
ATOM 661 N N . LEU A 1 95 ? -27.680 57.473 62.247 1.00 49.14 96 LEU A N 1
ATOM 662 C CA . LEU A 1 95 ? -28.159 56.138 61.902 1.00 50.03 96 LEU A CA 1
ATOM 663 C C . LEU A 1 95 ? -27.280 55.469 60.847 1.00 60.13 96 LEU A C 1
ATOM 664 O O . LEU A 1 95 ? -26.979 54.277 60.949 1.00 61.75 96 LEU A O 1
ATOM 669 N N . MET A 1 96 ? -26.861 56.229 59.839 1.00 58.76 97 MET A N 1
ATOM 670 C CA . MET A 1 96 ? -26.000 55.669 58.808 1.00 59.39 97 MET A CA 1
ATOM 671 C C . MET A 1 96 ? -24.634 55.276 59.361 1.00 56.42 97 MET A C 1
ATOM 672 O O . MET A 1 96 ? -24.042 54.290 58.921 1.00 55.88 97 MET A O 1
ATOM 677 N N . ASP A 1 97 ? -24.140 56.036 60.332 1.00 56.85 98 ASP A N 1
ATOM 678 C CA . ASP A 1 97 ? -22.853 55.716 60.937 1.00 59.05 98 ASP A CA 1
ATOM 679 C C . ASP A 1 97 ? -22.864 54.367 61.655 1.00 57.93 98 ASP A C 1
ATOM 680 O O . ASP A 1 97 ? -21.929 53.584 61.501 1.00 59.74 98 ASP A O 1
ATOM 685 N N . VAL A 1 98 ? -23.914 54.083 62.425 1.00 53.79 99 VAL A N 1
ATOM 686 C CA . VAL A 1 98 ? -23.979 52.801 63.122 1.00 56.25 99 VAL A CA 1
ATOM 687 C C . VAL A 1 98 ? -24.209 51.637 62.160 1.00 61.79 99 VAL A C 1
ATOM 688 O O . VAL A 1 98 ? -23.751 50.527 62.415 1.00 70.02 99 VAL A O 1
ATOM 692 N N . ILE A 1 99 ? -24.907 51.889 61.055 1.00 62.18 100 ILE A N 1
ATOM 693 C CA . ILE A 1 99 ? -25.071 50.872 60.018 1.00 61.51 100 ILE A CA 1
ATOM 694 C C . ILE A 1 99 ? -23.704 50.465 59.452 1.00 65.37 100 ILE A C 1
ATOM 695 O O . ILE A 1 99 ? -23.366 49.279 59.407 1.00 66.70 100 ILE A O 1
ATOM 700 N N . LYS A 1 100 ? -22.917 51.458 59.041 1.00 65.47 101 LYS A N 1
ATOM 701 C CA . LYS A 1 100 ? -21.558 51.219 58.559 1.00 70.38 101 LYS A CA 1
ATOM 702 C C . LYS A 1 100 ? -20.674 50.579 59.633 1.00 79.55 101 LYS A C 1
ATOM 703 O O . LYS A 1 100 ? -19.770 49.805 59.320 1.00 87.20 101 LYS A O 1
ATOM 705 N N . GLN A 1 101 ? -20.936 50.903 60.895 1.00 79.41 102 GLN A N 1
ATOM 706 C CA . GLN A 1 101 ? -20.191 50.321 62.007 1.00 78.54 102 GLN A CA 1
ATOM 707 C C . GLN A 1 101 ? -20.472 48.826 62.120 1.00 74.40 102 GLN A C 1
ATOM 708 O O . GLN A 1 101 ? -19.557 48.027 62.317 1.00 77.39 102 GLN A O 1
ATOM 714 N N . PHE A 1 102 ? -21.743 48.453 61.989 1.00 69.63 103 PHE A N 1
ATOM 715 C CA . PHE A 1 102 ? -22.138 47.050 62.035 1.00 70.09 103 PHE A CA 1
ATOM 716 C C . PHE A 1 102 ? -21.639 46.300 60.803 1.00 77.15 103 PHE A C 1
ATOM 717 O O . PHE A 1 102 ? -21.685 45.071 60.756 1.00 76.60 103 PHE A O 1
ATOM 725 N N . ALA A 1 103 ? -21.170 47.050 59.807 1.00 84.78 104 ALA A N 1
ATOM 726 C CA . ALA A 1 103 ? -20.641 46.468 58.577 1.00 90.23 104 ALA A CA 1
ATOM 727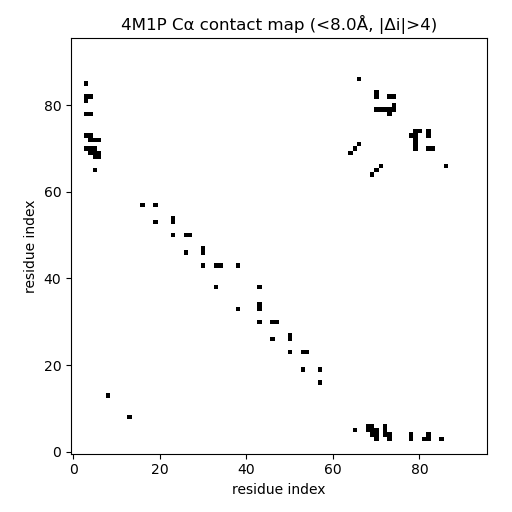 C C . ALA A 1 103 ? -19.113 46.382 58.611 1.00 100.69 104 ALA A C 1
ATOM 728 O O . ALA A 1 103 ? -18.510 45.582 57.888 1.00 104.04 104 ALA A O 1
ATOM 730 N N . LYS A 1 104 ? -18.495 47.213 59.449 1.00 104.18 105 LYS A N 1
ATOM 731 C CA . LYS A 1 104 ? -17.042 47.217 59.607 1.00 106.11 105 LYS A CA 1
ATOM 732 C C . LYS A 1 104 ? -16.585 46.185 60.635 1.00 107.42 105 LYS A C 1
ATOM 733 O O . LYS A 1 104 ? -15.891 45.221 60.299 1.00 109.32 105 LYS A O 1
#

CATH classification: 1.20.58.1000

Solvent-accessible surface area: 7416 Å² total; per-residue (Å²): 159,186,100,6,39,78,57,102,114,73,93,124,44,93,123,79,32,89,63,109,75,114,65,15,81,39,53,63,148,35,19,98,48,19,90,146,103,137,126,149,91,93,52,22,103,88,66,66,63,35,16,100,46,24,90,158,100,6,21,105,48,73,38,97,40,57,34,100,92,2,7,26,34,0,112,168,127,67,34,10,155,101,1,92,183,64,28,107,94,65,67,60,125,156,88,128

Foldseek 3Di:
DPAAFDDDDDPVRCVVLVVLVVVLVVLVVVLVVCVVVVHDPVVSVVSVVVSVVSCVVSVVVVLCVCVVPRLVVCVVVVNNVRSVVVSVVVVVVVVD

Radius of gyration: 17.49 Å; Cα contacts (8 Å, |Δi|>4): 52; chains: 1; bounding box: 29×49×24 Å

Sequence (96 aa):
VLHGTMIPRTKEEIENIMKRLKRIEGQVRGVQKMVEDNRYCIDILVQISAIQAALRQVGMQLLERHANHCVAKAIREGSGEQSLRELMDVIKQFAK

Nearest PDB structures (foldseek):
  4m1p-assembly1_A  TM=1.011E+00  e=9.677E-14  Geobacillus thermodenitrificans NG80-2
  4uig-assembly1_A  TM=9.376E-01  e=7.300E-05  Streptomyces lividans
  5fmn-assembly1_B  TM=8.171E-01  e=4.152E-05  Synechocystis sp. PCC 6803
  4adz-assembly1_A-2  TM=9.135E-01  e=1.649E-04  Streptomyces lividans
  2hh7-assembly1_A  TM=8.797E-01  e=3.288E-04  Mycobacterium tuberculosis

Organism: Geobacillus thermodenitrificans (strain NG80-2) (NCBI:txid420246)

Secondary structure (DSSP, 8-state):
--SS--PPPPHHHHHHHHHHHHHHHHHHHHHHHHHHTT--HHHHHHHHHHHHHHHHHHHHHHHHHIIIIIIHHHHHHT-HHHHHHHHHHHHHHHH-

InterPro domains:
  IPR003735 Metal-sensitive transcriptional repressor [PF02583] (24-101)
  IPR003735 Metal-sensitive transcriptional repressor [PTHR33677] (15-104)
  IPR038390 Metal-sensitive repressor, helix protomer superfamily [G3DSA:1.20.58.1000] (2-105)

B-factor: mean 65.67, std 17.0, range [35.92, 124.69]